Protein AF-A0A6I9PI34-F1 (afdb_monomer_lite)

Foldseek 3Di:
DDPDDDPDDADEAEDQPDDDFAAQVQAQHWYAHPNQRWIWGHNRHDTHTPDGDPPVPPVDDDQDDDDDPADFQEKDWDADPPQGIKIWTQHADQVVGIFIWHDDPRDTDGDDHDRDHGGNYDDDDDDPSD

pLDDT: mean 90.12, std 12.21, range [37.19, 98.56]

Sequence (130 aa):
MIVSCCVSEAEARVTLGTRPLCSEPELGQLWFNAQSRGLFICDGGSWRTLLHHRERLDYVEDHQDLYTSSETFDVEVFSIPSEGLFLAAANRDSRPGSGLYKWSNGSFVLYQNISTQEARAWKHFTIDGK

Organism: NCBI:txid8208

InterPro domains:
  IPR005492 Leucine-rich glioma-inactivated , EPTP repeat [PF03736] (107-130)
  IPR009039 EAR [PS50912] (58-105)
  IPR009039 EAR [PS50912] (107-130)

Secondary structure (DSSP, 8-state):
-----------EEEESSPPPP--GGGTT-EEEETTTTEEEEE-SSSEEEEE----TTTT---------SS-EEEEEEEEETTTEEEEEEEES-SSS-EEEEEEETTEEEEEEEE--SS--------STT-

Structure (mmCIF, N/CA/C/O backbone):
data_AF-A0A6I9PI34-F1
#
_entry.id   AF-A0A6I9PI34-F1
#
loop_
_atom_site.group_PDB
_atom_site.id
_atom_site.type_symbol
_atom_site.label_atom_id
_atom_site.label_alt_id
_atom_site.label_comp_id
_atom_site.label_asym_id
_atom_site.label_entity_id
_atom_site.label_seq_id
_atom_site.pdbx_PDB_ins_code
_atom_site.Cartn_x
_atom_site.Cartn_y
_atom_site.Cartn_z
_atom_site.occupancy
_atom_site.B_iso_or_equiv
_atom_site.auth_seq_id
_atom_site.auth_comp_id
_atom_site.auth_asym_id
_atom_site.auth_atom_id
_atom_site.pdbx_PDB_model_num
ATOM 1 N N . MET A 1 1 ? 52.663 -21.199 -5.413 1.00 37.19 1 MET A N 1
ATOM 2 C CA . MET A 1 1 ? 51.761 -21.288 -6.578 1.00 37.19 1 MET A CA 1
ATOM 3 C C . MET A 1 1 ? 50.586 -20.369 -6.286 1.00 37.19 1 MET A C 1
ATOM 5 O O . MET A 1 1 ? 49.777 -20.703 -5.435 1.00 37.19 1 MET A O 1
ATOM 9 N N . ILE A 1 2 ? 50.581 -19.161 -6.851 1.00 39.94 2 ILE A N 1
ATOM 10 C CA . ILE A 1 2 ? 49.486 -18.197 -6.671 1.00 39.94 2 ILE A CA 1
ATOM 11 C C . ILE A 1 2 ? 48.578 -18.369 -7.885 1.00 39.94 2 ILE A C 1
ATOM 13 O O . ILE A 1 2 ? 49.009 -18.130 -9.010 1.00 39.94 2 ILE A O 1
ATOM 17 N N . VAL A 1 3 ? 47.354 -18.841 -7.662 1.00 52.25 3 VAL A N 1
ATOM 18 C CA . VAL A 1 3 ? 46.311 -18.859 -8.688 1.00 52.25 3 VAL A CA 1
ATOM 19 C C . VAL A 1 3 ? 45.780 -17.433 -8.776 1.00 52.25 3 VAL A C 1
ATOM 21 O O . VAL A 1 3 ? 45.052 -16.980 -7.898 1.00 52.25 3 VAL A O 1
ATOM 24 N N . SER A 1 4 ? 46.208 -16.693 -9.796 1.00 57.03 4 SER A N 1
ATOM 25 C CA . SER A 1 4 ? 45.570 -15.430 -10.152 1.00 57.03 4 SER A CA 1
ATOM 26 C C . SER A 1 4 ? 44.315 -15.783 -10.948 1.00 57.03 4 SER A C 1
ATOM 28 O O . SER A 1 4 ? 44.410 -16.262 -12.076 1.00 57.03 4 SER A O 1
ATOM 30 N N . CYS A 1 5 ? 43.140 -15.642 -10.333 1.00 60.66 5 CYS A N 1
ATOM 31 C CA . CYS A 1 5 ? 41.888 -15.657 -11.082 1.00 60.66 5 CYS A CA 1
ATOM 32 C C . CYS A 1 5 ? 41.884 -14.463 -12.040 1.00 60.66 5 CYS A C 1
ATOM 34 O O . CYS A 1 5 ? 42.174 -13.339 -11.629 1.00 60.66 5 CYS A O 1
ATOM 36 N N . CYS A 1 6 ? 41.533 -14.706 -13.301 1.00 62.72 6 CYS A N 1
ATOM 37 C CA . CYS A 1 6 ? 41.283 -13.644 -14.262 1.00 62.72 6 CYS A CA 1
ATOM 38 C C . CYS A 1 6 ? 40.149 -12.755 -13.738 1.00 62.72 6 CYS A C 1
ATOM 40 O O . CYS A 1 6 ? 39.040 -13.236 -13.507 1.00 62.72 6 CYS A O 1
ATOM 42 N N . VAL A 1 7 ? 40.414 -11.462 -13.563 1.00 55.19 7 VAL A N 1
ATOM 43 C CA . VAL A 1 7 ? 39.345 -10.468 -13.454 1.00 55.19 7 VAL A CA 1
ATOM 44 C C . VAL A 1 7 ? 38.682 -10.416 -14.829 1.00 55.19 7 VAL A C 1
ATOM 46 O O . VAL A 1 7 ? 39.308 -9.995 -15.797 1.00 55.19 7 VAL A O 1
ATOM 49 N N . SER A 1 8 ? 37.457 -10.928 -14.950 1.00 65.31 8 SER A N 1
ATOM 50 C CA . SER A 1 8 ? 36.674 -10.803 -16.178 1.00 65.31 8 SER A CA 1
ATOM 51 C C . SER A 1 8 ? 35.976 -9.445 -16.172 1.00 65.31 8 SER A C 1
ATOM 53 O O . SER A 1 8 ? 34.962 -9.274 -15.495 1.00 65.31 8 SER A O 1
ATOM 55 N N . GLU A 1 9 ? 36.533 -8.481 -16.896 1.00 65.44 9 GLU A N 1
ATOM 56 C CA . GLU A 1 9 ? 35.885 -7.200 -17.171 1.00 65.44 9 GLU A CA 1
ATOM 57 C C . GLU A 1 9 ? 35.206 -7.271 -18.544 1.00 65.44 9 GLU A C 1
ATOM 59 O O . GLU A 1 9 ? 35.764 -7.823 -19.492 1.00 65.44 9 GLU A O 1
ATOM 64 N N . ALA A 1 10 ? 33.977 -6.764 -18.640 1.00 71.19 10 ALA A N 1
ATOM 65 C CA . ALA A 1 10 ? 33.226 -6.714 -19.887 1.00 71.19 10 ALA A CA 1
ATOM 66 C C . ALA A 1 10 ? 32.898 -5.258 -20.220 1.00 71.19 10 ALA A C 1
ATOM 68 O O . ALA A 1 10 ? 32.249 -4.565 -19.437 1.00 71.19 10 ALA A O 1
ATOM 69 N N . GLU A 1 11 ? 33.322 -4.803 -21.395 1.00 79.31 11 GLU A N 1
ATOM 70 C CA . GLU A 1 11 ? 33.044 -3.450 -21.867 1.00 79.31 11 GLU A CA 1
ATOM 71 C C . GLU A 1 11 ? 31.626 -3.352 -22.443 1.00 79.31 11 GLU A C 1
ATOM 73 O O . GLU A 1 11 ? 31.241 -4.089 -23.361 1.00 79.31 11 GLU A O 1
ATOM 78 N N . ALA A 1 12 ? 30.848 -2.400 -21.928 1.00 86.31 12 ALA A N 1
ATOM 79 C CA . ALA A 1 12 ? 29.506 -2.108 -22.411 1.00 86.31 12 ALA A CA 1
ATOM 80 C C . ALA A 1 12 ? 29.474 -0.804 -23.214 1.00 86.31 12 ALA A C 1
ATOM 82 O O . ALA A 1 12 ? 30.014 0.221 -22.797 1.00 86.31 12 ALA A O 1
ATOM 83 N N . ARG A 1 13 ? 28.765 -0.817 -24.347 1.00 89.50 13 ARG A N 1
ATOM 84 C CA . ARG A 1 13 ? 28.438 0.403 -25.099 1.00 89.50 13 ARG A CA 1
ATOM 85 C C . ARG A 1 13 ? 27.212 1.064 -24.480 1.00 89.50 13 ARG A C 1
ATOM 87 O O . ARG A 1 13 ? 26.229 0.381 -24.200 1.00 89.50 13 ARG A O 1
ATOM 94 N N . VAL A 1 14 ? 27.229 2.386 -24.330 1.00 92.38 14 VAL A N 1
ATOM 95 C CA . VAL A 1 14 ? 26.092 3.145 -23.786 1.00 92.38 14 VAL A CA 1
ATOM 96 C C . VAL A 1 14 ? 25.574 4.144 -24.813 1.00 92.38 14 VAL A C 1
ATOM 98 O O . VAL A 1 14 ? 26.345 4.919 -25.374 1.00 92.38 14 VAL A O 1
ATOM 101 N N . THR A 1 15 ? 24.261 4.143 -25.054 1.00 93.44 15 THR A N 1
ATOM 102 C CA . THR A 1 15 ? 23.602 5.084 -25.978 1.00 93.44 15 THR A CA 1
ATOM 103 C C . THR A 1 15 ? 22.298 5.628 -25.396 1.00 93.44 15 THR A C 1
ATOM 105 O O . THR A 1 15 ? 21.610 4.938 -24.642 1.00 93.44 15 THR A O 1
ATOM 108 N N . LEU A 1 16 ? 21.880 6.814 -25.842 1.00 89.44 16 LEU A N 1
ATOM 109 C CA . LEU A 1 16 ? 20.553 7.385 -25.578 1.00 89.44 16 LEU A CA 1
ATOM 110 C C . LEU A 1 16 ? 19.567 6.982 -26.691 1.00 89.44 16 LEU A C 1
ATOM 112 O O . LEU A 1 16 ? 19.240 7.790 -27.552 1.00 89.44 16 LEU A O 1
ATOM 116 N N . GLY A 1 17 ? 19.142 5.717 -26.728 1.00 83.19 17 GLY A N 1
ATOM 117 C CA . GLY A 1 17 ? 18.118 5.249 -27.676 1.00 83.19 17 GLY A CA 1
ATOM 118 C C . GLY A 1 17 ? 18.623 4.690 -29.012 1.00 83.19 17 GLY A C 1
ATOM 119 O O . GLY A 1 17 ? 17.997 3.781 -29.556 1.00 83.19 17 GLY A O 1
ATOM 120 N N . THR A 1 18 ? 19.759 5.164 -29.533 1.00 91.75 18 THR A N 1
ATOM 121 C CA . THR A 1 18 ? 20.302 4.687 -30.819 1.00 91.75 18 THR A CA 1
ATOM 122 C C . THR A 1 18 ? 20.783 3.242 -30.726 1.00 91.75 18 THR A C 1
ATOM 124 O O . THR A 1 18 ? 21.746 2.953 -30.022 1.00 91.75 18 THR A O 1
ATOM 127 N N . ARG A 1 19 ? 20.152 2.330 -31.473 1.00 91.50 19 ARG A N 1
ATOM 128 C CA . ARG A 1 19 ? 20.558 0.919 -31.518 1.00 91.50 19 ARG A CA 1
ATOM 129 C C . ARG A 1 19 ? 21.842 0.748 -32.347 1.00 91.50 19 ARG A C 1
ATOM 131 O O . ARG A 1 19 ? 21.797 1.012 -33.548 1.00 91.50 19 ARG A O 1
ATOM 138 N N . PRO A 1 20 ? 22.965 0.297 -31.757 1.00 93.25 20 PRO A N 1
ATOM 139 C CA . PRO A 1 20 ? 24.185 0.017 -32.504 1.00 93.25 20 PRO A CA 1
ATOM 140 C C . PRO A 1 20 ? 24.022 -1.226 -33.386 1.00 93.25 20 PRO A C 1
ATOM 142 O O . PRO A 1 20 ? 23.163 -2.077 -33.138 1.00 93.25 20 PRO A O 1
ATOM 145 N N . LEU A 1 21 ? 24.875 -1.352 -34.402 1.00 94.06 21 LEU A N 1
ATOM 146 C CA . LEU A 1 21 ? 24.967 -2.578 -35.194 1.00 94.06 21 LEU A CA 1
ATOM 147 C C . LEU A 1 21 ? 25.443 -3.738 -34.306 1.00 94.06 21 LEU A C 1
ATOM 149 O O . LEU A 1 21 ? 26.273 -3.546 -33.419 1.00 94.06 21 LEU A O 1
ATOM 153 N N . CYS A 1 22 ? 24.869 -4.918 -34.530 1.00 94.44 22 CYS A N 1
ATOM 154 C CA . CYS A 1 22 ? 25.338 -6.179 -33.967 1.00 94.44 22 CYS A CA 1
ATOM 155 C C . CYS A 1 22 ? 25.638 -7.107 -35.136 1.00 94.44 22 CYS A C 1
ATOM 157 O O . CYS A 1 22 ? 24.750 -7.402 -35.940 1.00 94.44 22 CYS A O 1
ATOM 159 N N . SER A 1 23 ? 26.894 -7.515 -35.223 1.00 95.12 23 SER A N 1
ATOM 160 C CA . SER A 1 23 ? 27.394 -8.498 -36.170 1.00 95.12 23 SER A CA 1
ATOM 161 C C . SER A 1 23 ? 28.403 -9.412 -35.473 1.00 95.12 23 SER A C 1
ATOM 163 O O . SER A 1 23 ? 28.673 -9.244 -34.284 1.00 95.12 23 SER A O 1
ATOM 165 N N . GLU A 1 24 ? 28.961 -10.384 -36.194 1.00 93.12 24 GLU A N 1
ATOM 166 C CA . GLU A 1 24 ? 29.976 -11.311 -35.673 1.00 93.12 24 GLU A CA 1
ATOM 167 C C . GLU A 1 24 ? 31.118 -10.625 -34.885 1.00 93.12 24 GLU A C 1
ATOM 169 O O . GLU A 1 24 ? 31.462 -11.124 -33.813 1.00 93.12 24 GLU A O 1
ATOM 174 N N . PRO A 1 25 ? 31.671 -9.462 -35.303 1.00 93.06 25 PRO A N 1
ATOM 175 C CA . PRO A 1 25 ? 32.690 -8.750 -34.522 1.00 93.06 25 PRO A CA 1
ATOM 176 C C . PRO A 1 25 ? 32.217 -8.246 -33.151 1.00 93.06 25 PRO A C 1
ATOM 178 O O . PRO A 1 25 ? 33.041 -8.034 -32.266 1.00 93.06 25 PRO A O 1
ATOM 181 N N . GLU A 1 26 ? 30.914 -8.028 -32.967 1.00 92.50 26 GLU A N 1
ATOM 182 C CA . GLU A 1 26 ? 30.314 -7.586 -31.705 1.00 92.50 26 GLU A CA 1
ATOM 183 C C . GLU A 1 26 ? 29.757 -8.739 -30.860 1.00 92.50 26 GLU A C 1
ATOM 185 O O . GLU A 1 26 ? 29.149 -8.474 -29.821 1.00 92.50 26 GLU A O 1
ATOM 190 N N . LEU A 1 27 ? 29.933 -10.002 -31.267 1.00 93.12 27 LEU A N 1
ATOM 191 C CA . LEU A 1 27 ? 29.439 -11.162 -30.522 1.00 93.12 27 LEU A CA 1
ATOM 192 C C . LEU A 1 27 ? 29.856 -11.091 -29.041 1.00 93.12 27 LEU A C 1
ATOM 194 O O . LEU A 1 27 ? 31.032 -10.967 -28.706 1.00 93.12 27 LEU A O 1
ATOM 198 N N . GLY A 1 28 ? 28.875 -11.173 -28.141 1.00 89.44 28 GLY A N 1
ATOM 199 C CA . GLY A 1 28 ? 29.085 -11.109 -26.693 1.00 89.44 28 GLY A CA 1
ATOM 200 C C . GLY A 1 28 ? 29.248 -9.699 -26.113 1.00 89.44 28 GLY A C 1
ATOM 201 O O . GLY A 1 28 ? 29.244 -9.557 -24.890 1.00 89.44 28 GLY A O 1
ATOM 202 N N . GLN A 1 29 ? 29.328 -8.648 -26.938 1.00 93.50 29 GLN A N 1
ATOM 203 C CA . GLN A 1 29 ? 29.358 -7.271 -26.445 1.00 93.50 29 GLN A CA 1
ATOM 204 C C . GLN A 1 29 ? 28.031 -6.926 -25.758 1.00 93.50 29 GLN A C 1
ATOM 206 O O . GLN A 1 29 ? 26.951 -7.315 -26.212 1.00 93.50 29 GLN A O 1
ATOM 211 N N . LEU A 1 30 ? 28.122 -6.155 -24.674 1.00 94.38 30 LEU A N 1
ATOM 212 C CA . LEU A 1 30 ? 26.983 -5.574 -23.979 1.00 94.38 30 LEU A CA 1
ATOM 213 C C . LEU A 1 30 ? 26.630 -4.195 -24.545 1.00 94.38 30 LEU A C 1
ATOM 215 O O . LEU A 1 30 ? 27.500 -3.379 -24.864 1.00 94.38 30 LEU A O 1
ATOM 219 N N . TRP A 1 31 ? 25.334 -3.911 -24.610 1.00 94.69 31 TRP A N 1
ATOM 220 C CA . TRP A 1 31 ? 24.800 -2.595 -24.942 1.00 94.69 31 TRP A CA 1
ATOM 221 C C . TRP A 1 31 ? 23.751 -2.179 -23.918 1.00 94.69 31 TRP A C 1
ATOM 223 O O . TRP A 1 31 ? 22.770 -2.889 -23.696 1.00 94.69 31 TRP A O 1
ATOM 233 N N . PHE A 1 32 ? 23.945 -1.012 -23.312 1.00 93.25 32 PHE A N 1
ATOM 234 C 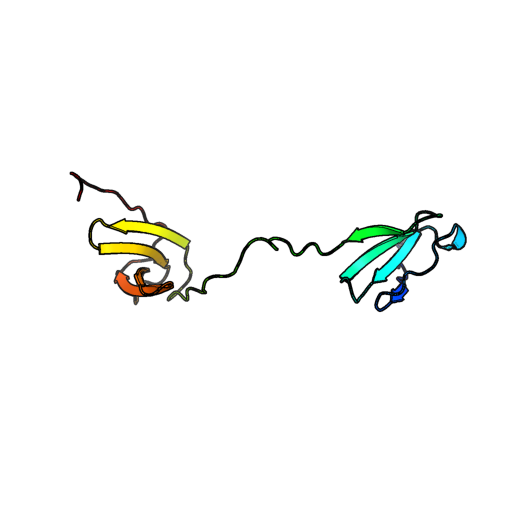CA . PHE A 1 32 ? 22.977 -0.378 -22.431 1.00 93.25 32 PHE A CA 1
ATOM 235 C C . PHE A 1 32 ? 22.317 0.816 -23.128 1.00 93.25 32 PHE A C 1
ATOM 237 O O . PHE A 1 32 ? 22.965 1.804 -23.487 1.00 93.25 32 PHE A O 1
ATOM 244 N N . ASN A 1 33 ? 21.000 0.738 -23.292 1.00 92.62 33 ASN A N 1
ATOM 245 C CA . ASN A 1 33 ? 20.178 1.852 -23.735 1.00 92.62 33 ASN A CA 1
ATOM 246 C C . ASN A 1 33 ? 19.696 2.638 -22.511 1.00 92.62 33 ASN A C 1
ATOM 248 O O . ASN A 1 33 ? 18.782 2.201 -21.810 1.00 92.62 33 ASN A O 1
ATOM 252 N N . ALA A 1 34 ? 20.276 3.815 -22.281 1.00 89.38 34 ALA A N 1
ATOM 253 C CA . ALA A 1 34 ? 19.943 4.656 -21.133 1.00 89.38 34 ALA A CA 1
ATOM 254 C C . ALA A 1 34 ? 18.529 5.261 -21.212 1.00 89.38 34 ALA A C 1
ATOM 256 O O . ALA A 1 34 ? 17.931 5.536 -20.174 1.00 89.38 34 ALA A O 1
ATOM 257 N N . GLN A 1 35 ? 17.965 5.416 -22.417 1.00 89.56 35 GLN A N 1
ATOM 258 C CA . GLN A 1 35 ? 16.608 5.941 -22.599 1.00 89.56 35 GLN A CA 1
ATOM 259 C C . GLN A 1 35 ? 15.552 4.922 -22.161 1.00 89.56 35 GLN A C 1
ATOM 261 O O . GLN A 1 35 ? 14.639 5.261 -21.417 1.00 89.56 35 GLN A O 1
ATOM 266 N N . SER A 1 36 ? 15.692 3.664 -22.587 1.00 86.81 36 SER A N 1
ATOM 267 C CA . SER A 1 36 ? 14.766 2.586 -22.210 1.00 86.81 36 SER A CA 1
ATOM 268 C C . SER A 1 36 ? 15.195 1.829 -20.949 1.00 86.81 36 SER A C 1
ATOM 270 O O . SER A 1 36 ? 14.574 0.825 -20.609 1.00 86.81 36 SER A O 1
ATOM 272 N N . ARG A 1 37 ? 16.315 2.225 -20.326 1.00 88.94 37 ARG A N 1
ATOM 273 C CA . ARG A 1 37 ? 16.981 1.517 -19.215 1.00 88.94 37 ARG A CA 1
ATOM 274 C C . ARG A 1 37 ? 17.121 0.009 -19.477 1.00 88.94 37 ARG A C 1
ATOM 276 O O . ARG A 1 37 ? 16.886 -0.818 -18.598 1.00 88.94 37 ARG A O 1
ATOM 283 N N . GLY A 1 38 ? 17.443 -0.345 -20.722 1.00 90.62 38 GLY A N 1
ATOM 284 C CA . GLY A 1 38 ? 17.542 -1.732 -21.179 1.00 90.62 38 GLY A CA 1
ATOM 285 C C . GLY A 1 38 ? 18.992 -2.166 -21.363 1.00 90.62 38 GLY A C 1
ATOM 286 O O . GLY A 1 38 ? 19.780 -1.413 -21.927 1.00 90.62 38 GLY A O 1
ATOM 287 N N . LEU A 1 39 ? 19.328 -3.379 -20.929 1.00 92.50 39 LEU A N 1
ATOM 288 C CA . LEU A 1 39 ? 20.604 -4.048 -21.168 1.00 92.50 39 LEU A CA 1
ATOM 289 C C . LEU A 1 39 ? 20.414 -5.188 -22.171 1.00 92.50 39 LEU A C 1
ATOM 291 O O . LEU A 1 39 ? 19.522 -6.027 -22.019 1.00 92.50 39 LEU A O 1
ATOM 295 N N . PHE A 1 40 ? 21.2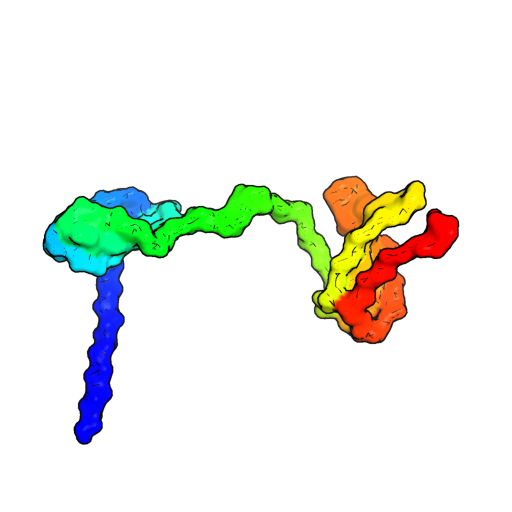90 -5.238 -23.165 1.00 94.75 40 PHE A N 1
ATOM 296 C CA . PHE A 1 40 ? 21.249 -6.187 -24.268 1.00 94.75 40 PHE A CA 1
ATOM 297 C C . PHE A 1 40 ? 22.624 -6.834 -24.491 1.00 94.75 40 PHE A C 1
ATOM 299 O O . PHE A 1 40 ? 23.646 -6.240 -24.148 1.00 94.75 40 PHE A O 1
ATOM 306 N N . ILE A 1 41 ? 22.648 -8.019 -25.107 1.00 95.25 41 ILE A N 1
ATOM 307 C CA . ILE A 1 41 ? 23.860 -8.730 -25.548 1.00 95.25 41 ILE A CA 1
ATOM 308 C C . ILE A 1 41 ? 23.761 -9.085 -27.033 1.00 95.25 41 ILE A C 1
ATOM 310 O O . ILE A 1 41 ? 22.687 -9.468 -27.502 1.00 95.25 41 ILE A O 1
ATOM 314 N N . CYS A 1 42 ? 24.846 -8.929 -27.786 1.00 95.44 42 CYS A N 1
ATOM 315 C CA . CYS A 1 42 ? 24.885 -9.286 -29.205 1.00 95.44 42 CYS A CA 1
ATOM 316 C C . CYS A 1 42 ? 25.151 -10.789 -29.382 1.00 95.44 42 CYS A C 1
ATOM 318 O O . CYS A 1 42 ? 26.088 -11.325 -28.793 1.00 95.44 42 CYS A O 1
ATOM 320 N N . ASP A 1 43 ? 24.338 -11.469 -30.196 1.00 95.06 43 ASP A N 1
ATOM 321 C CA . ASP A 1 43 ? 24.473 -12.905 -30.499 1.00 95.06 43 ASP A CA 1
ATOM 322 C C . ASP A 1 43 ? 25.154 -13.204 -31.847 1.00 95.06 43 ASP A C 1
ATOM 324 O O . ASP A 1 43 ? 25.071 -14.327 -32.333 1.00 95.06 43 ASP A O 1
ATOM 328 N N . GLY A 1 44 ? 25.814 -12.209 -32.450 1.00 93.00 44 GLY A N 1
ATOM 329 C CA . GLY A 1 44 ? 26.482 -12.314 -33.757 1.00 93.00 44 GLY A CA 1
ATOM 330 C C . GLY A 1 44 ? 25.621 -11.840 -34.934 1.00 93.00 44 GLY A C 1
ATOM 331 O O . GLY A 1 44 ? 26.147 -11.515 -35.996 1.00 93.00 44 GLY A O 1
ATOM 332 N N . GLY A 1 45 ? 24.307 -11.685 -34.739 1.00 93.50 45 GLY A N 1
ATOM 333 C CA . GLY A 1 45 ? 23.418 -11.086 -35.747 1.00 93.50 45 GLY A CA 1
ATOM 334 C C . GLY A 1 45 ? 22.319 -10.186 -35.184 1.00 93.50 45 GLY A C 1
ATOM 335 O O . GLY A 1 45 ? 21.700 -9.416 -35.920 1.00 93.50 45 GLY A O 1
ATOM 336 N N . SER A 1 46 ? 22.043 -10.262 -33.883 1.00 95.06 46 SER A N 1
ATOM 337 C CA . SER A 1 46 ? 20.984 -9.500 -33.235 1.00 95.06 46 SER A CA 1
ATOM 338 C C . SER A 1 46 ? 21.276 -9.180 -31.767 1.00 95.06 46 SER A C 1
ATOM 340 O O . SER A 1 46 ? 21.918 -9.929 -31.035 1.00 95.06 46 SER A O 1
ATOM 342 N N . TRP A 1 47 ? 20.749 -8.046 -31.299 1.00 95.06 47 TRP A N 1
ATOM 343 C CA . TRP A 1 47 ? 20.743 -7.726 -29.870 1.00 95.06 47 TRP A CA 1
ATOM 344 C C . TRP A 1 47 ? 19.630 -8.494 -29.148 1.00 95.06 47 TRP A C 1
ATOM 346 O O . TRP A 1 47 ? 18.448 -8.258 -29.421 1.00 95.06 47 TRP A O 1
ATOM 356 N N . ARG A 1 48 ? 20.004 -9.362 -28.203 1.00 94.88 48 ARG A N 1
ATOM 357 C CA . ARG A 1 48 ? 19.118 -10.073 -27.270 1.00 94.88 48 ARG A CA 1
ATOM 358 C C . ARG A 1 48 ? 18.936 -9.266 -25.993 1.00 94.88 48 ARG A C 1
ATOM 360 O O . ARG A 1 48 ? 19.877 -8.657 -25.501 1.00 94.88 48 ARG A O 1
ATOM 367 N N . THR A 1 49 ? 17.729 -9.267 -25.441 1.00 92.94 49 THR A N 1
ATOM 368 C CA . THR A 1 49 ? 17.423 -8.552 -24.193 1.00 92.94 49 THR A CA 1
ATOM 369 C C . THR A 1 49 ? 17.909 -9.356 -22.991 1.00 92.94 49 THR A C 1
ATOM 371 O O . THR A 1 49 ? 17.506 -10.506 -22.839 1.00 92.94 49 THR A O 1
ATOM 374 N N . LEU A 1 50 ? 18.730 -8.747 -22.134 1.00 90.12 50 LEU A N 1
ATOM 375 C CA . LEU A 1 50 ? 19.129 -9.305 -20.836 1.00 90.12 50 LEU A CA 1
ATOM 376 C C . LEU A 1 50 ? 18.323 -8.691 -19.692 1.00 90.12 50 LEU A C 1
ATOM 378 O O . LEU A 1 50 ? 17.830 -9.399 -18.820 1.00 90.12 50 LEU A O 1
ATOM 382 N N . LEU A 1 51 ? 18.164 -7.370 -19.721 1.00 83.62 51 LEU A N 1
ATOM 383 C CA . LEU A 1 51 ? 17.340 -6.624 -18.785 1.00 83.62 51 LEU A CA 1
ATOM 384 C C . LEU A 1 51 ? 16.520 -5.628 -19.591 1.00 83.62 51 LEU A C 1
ATOM 386 O O . LEU A 1 51 ? 17.063 -4.831 -20.347 1.00 83.62 51 LEU A O 1
ATOM 390 N N . HIS A 1 52 ? 15.211 -5.642 -19.428 1.00 77.62 52 HIS A N 1
ATOM 391 C CA . HIS A 1 52 ? 14.368 -4.565 -19.914 1.00 77.62 52 HIS A CA 1
ATOM 392 C C . HIS A 1 52 ? 13.410 -4.237 -18.794 1.00 77.62 52 HIS A C 1
ATOM 394 O O . HIS A 1 52 ? 12.721 -5.128 -18.295 1.00 77.62 52 HIS A O 1
ATOM 400 N N . HIS A 1 53 ? 13.432 -2.981 -18.359 1.00 67.62 53 HIS A N 1
ATOM 401 C CA . HIS A 1 53 ? 12.570 -2.510 -17.295 1.00 67.62 53 HIS A CA 1
ATOM 402 C C . HIS A 1 53 ? 11.129 -2.495 -17.814 1.00 67.62 53 HIS A C 1
ATOM 404 O O . HIS A 1 53 ? 10.639 -1.484 -18.302 1.00 67.62 53 HIS A O 1
ATOM 410 N N . ARG A 1 54 ? 10.440 -3.635 -17.728 1.00 65.69 54 ARG A N 1
ATOM 411 C CA . ARG A 1 54 ? 9.016 -3.574 -17.424 1.00 65.69 54 ARG A CA 1
ATOM 412 C C . ARG A 1 54 ? 8.976 -3.099 -15.987 1.00 65.69 54 ARG A C 1
ATOM 414 O O . ARG A 1 54 ? 9.537 -3.780 -15.128 1.00 65.69 54 ARG A O 1
ATOM 421 N N . GLU A 1 55 ? 8.447 -1.903 -15.757 1.00 67.06 55 GLU A N 1
ATOM 422 C CA . GLU A 1 55 ? 8.167 -1.439 -14.404 1.00 67.06 55 GLU A CA 1
ATOM 423 C C . GLU A 1 55 ? 7.420 -2.568 -13.693 1.00 67.06 55 GLU A C 1
ATOM 425 O O . GLU A 1 55 ? 6.335 -2.984 -14.092 1.00 67.06 55 GLU A O 1
ATOM 430 N N . ARG A 1 56 ? 8.090 -3.206 -12.731 1.00 69.12 56 ARG A N 1
ATOM 431 C CA . ARG A 1 56 ? 7.483 -4.297 -11.983 1.00 69.12 56 ARG A CA 1
ATOM 432 C C . ARG A 1 56 ? 6.328 -3.660 -11.221 1.00 69.12 56 ARG A C 1
ATOM 434 O O . ARG A 1 56 ? 6.591 -2.801 -10.391 1.00 69.12 56 ARG A O 1
ATOM 441 N N . LEU A 1 57 ? 5.105 -4.127 -11.480 1.00 74.19 57 LEU A N 1
ATOM 442 C CA . LEU A 1 57 ? 3.858 -3.554 -10.956 1.00 74.19 57 LEU A CA 1
ATOM 443 C C . LEU A 1 57 ? 3.406 -2.254 -11.652 1.00 74.19 57 LEU A C 1
ATOM 445 O O . LEU A 1 57 ? 2.742 -1.442 -11.027 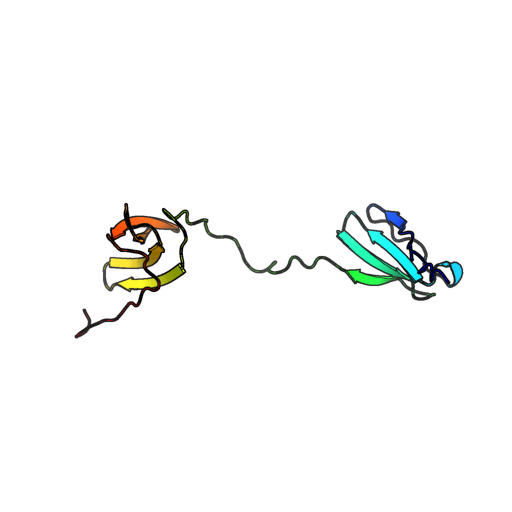1.00 74.19 57 LEU A O 1
ATOM 449 N N . ASP A 1 58 ? 3.666 -2.089 -12.951 1.00 75.06 58 ASP A N 1
ATOM 450 C CA . ASP A 1 58 ? 3.094 -1.021 -13.802 1.00 75.06 58 ASP A CA 1
ATOM 451 C C . ASP A 1 58 ? 1.550 -1.000 -13.886 1.00 75.06 58 ASP A C 1
ATOM 453 O O . ASP A 1 58 ? 0.959 -0.108 -14.489 1.00 75.06 58 ASP A O 1
ATOM 457 N N . TYR A 1 59 ? 0.891 -1.979 -13.268 1.00 83.94 59 TYR A N 1
ATOM 458 C CA . TYR A 1 59 ? -0.558 -2.086 -13.096 1.00 83.94 59 TYR A CA 1
ATOM 459 C C . TYR A 1 59 ? -1.034 -1.795 -11.663 1.00 83.94 59 TYR A C 1
ATOM 461 O O . TYR A 1 59 ? -2.226 -1.932 -11.383 1.00 83.94 59 TYR A O 1
ATOM 469 N N . VAL A 1 60 ? -0.127 -1.463 -10.740 1.00 88.69 60 VAL A N 1
ATOM 470 C CA . VAL A 1 60 ? -0.452 -1.117 -9.351 1.00 88.69 60 VAL A CA 1
ATOM 471 C C . VAL A 1 60 ? -0.222 0.374 -9.161 1.00 88.69 60 VAL A C 1
ATOM 473 O O . VAL A 1 60 ? 0.879 0.872 -9.375 1.00 88.69 60 VAL A O 1
ATOM 476 N N . GLU A 1 61 ? -1.269 1.074 -8.742 1.00 88.62 61 GLU A N 1
ATOM 477 C CA . GLU A 1 61 ? -1.197 2.481 -8.366 1.00 88.62 61 GLU A CA 1
ATOM 478 C C . GLU A 1 61 ? -0.980 2.600 -6.853 1.00 88.62 61 GLU A C 1
ATOM 480 O O . GLU A 1 61 ? -1.620 1.896 -6.066 1.00 88.62 61 GLU A O 1
ATOM 485 N N . ASP A 1 62 ? -0.061 3.477 -6.451 1.00 91.12 62 ASP A N 1
ATOM 486 C CA . ASP A 1 62 ? 0.121 3.840 -5.048 1.00 91.12 62 ASP A CA 1
ATOM 487 C C . ASP A 1 62 ? -1.044 4.735 -4.605 1.00 91.12 62 ASP A C 1
ATOM 489 O O . ASP A 1 62 ? -1.235 5.828 -5.139 1.00 91.12 62 ASP A O 1
ATOM 493 N N . HIS A 1 63 ? -1.851 4.246 -3.661 1.00 94.12 63 HIS 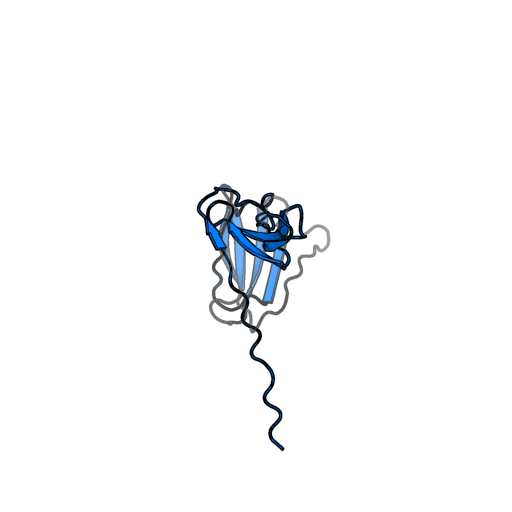A N 1
ATOM 494 C CA . HIS A 1 63 ? -3.032 4.970 -3.184 1.00 94.12 63 HIS A CA 1
ATOM 495 C C . HIS A 1 63 ? -2.709 5.922 -2.031 1.00 94.12 63 HIS A C 1
ATOM 497 O O . HIS A 1 63 ? -3.245 7.028 -1.971 1.00 94.12 63 HIS A O 1
ATOM 503 N N . GLN A 1 64 ? -1.901 5.468 -1.069 1.00 96.38 64 GLN A N 1
ATOM 504 C CA . GLN A 1 64 ? -1.543 6.237 0.119 1.00 96.38 64 GLN A CA 1
ATOM 505 C C . GLN A 1 64 ? -0.407 5.580 0.911 1.00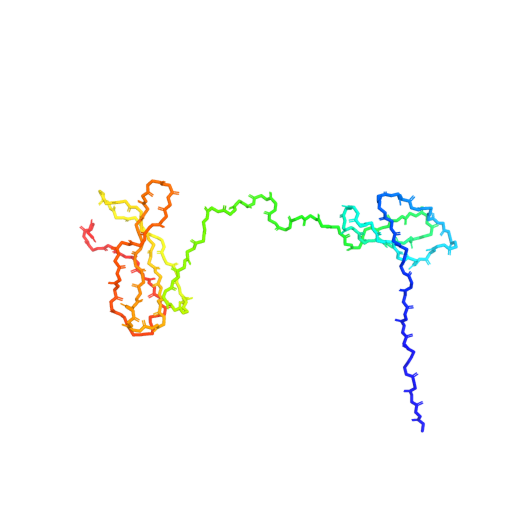 96.38 64 GLN A C 1
ATOM 507 O O . GLN A 1 64 ? -0.347 4.357 1.046 1.00 96.38 64 GLN A O 1
ATOM 512 N N . ASP A 1 65 ? 0.353 6.422 1.606 1.00 95.50 65 ASP A N 1
ATOM 513 C CA . ASP A 1 65 ? 1.246 6.010 2.682 1.00 95.50 65 ASP A CA 1
ATOM 514 C C . ASP A 1 65 ? 0.542 6.076 4.045 1.00 95.50 65 ASP A C 1
ATOM 516 O O . ASP A 1 65 ? -0.132 7.055 4.381 1.00 95.50 65 ASP A O 1
ATOM 520 N N . LEU A 1 66 ? 0.743 5.048 4.872 1.00 95.44 66 LEU A N 1
ATOM 521 C CA . LEU A 1 66 ? 0.315 5.037 6.271 1.00 95.44 66 LEU A CA 1
ATOM 522 C C . LEU A 1 66 ? 1.521 5.049 7.199 1.00 95.44 66 LEU A C 1
ATOM 524 O O . LEU A 1 66 ? 2.218 4.049 7.355 1.00 95.44 66 LEU A O 1
ATOM 528 N N . TYR A 1 67 ? 1.719 6.177 7.875 1.00 94.12 67 TYR A N 1
ATOM 529 C CA . TYR A 1 67 ? 2.732 6.294 8.916 1.00 94.12 67 TYR A CA 1
ATOM 530 C C . TYR A 1 67 ? 2.175 5.805 10.254 1.00 94.12 67 TYR A C 1
ATOM 532 O O . TYR A 1 67 ? 1.154 6.297 10.750 1.00 94.12 67 TYR A O 1
ATOM 540 N N . THR A 1 68 ? 2.858 4.826 10.838 1.00 95.56 68 THR A N 1
ATOM 541 C CA . THR A 1 68 ? 2.537 4.244 12.142 1.00 95.56 68 THR A CA 1
ATOM 542 C C . THR A 1 68 ? 3.495 4.742 13.218 1.00 95.56 68 THR A C 1
ATOM 544 O O . THR A 1 68 ? 4.549 5.306 12.932 1.00 95.56 68 THR A O 1
ATOM 547 N N . SER A 1 69 ? 3.120 4.552 14.482 1.00 92.25 69 SER A N 1
ATOM 548 C CA . SER A 1 69 ? 3.872 5.055 15.640 1.00 92.25 69 SER A CA 1
ATOM 549 C C . SER A 1 69 ? 5.197 4.326 15.899 1.00 92.25 69 SER A C 1
ATOM 551 O O . SER A 1 69 ? 6.078 4.888 16.540 1.00 92.25 69 SER A O 1
ATOM 553 N N . SER A 1 70 ? 5.325 3.082 15.432 1.00 96.88 70 SER A N 1
ATOM 554 C CA . SER A 1 70 ? 6.504 2.212 15.562 1.00 96.88 70 SER A CA 1
ATOM 555 C C . SER A 1 70 ? 6.446 1.101 14.506 1.00 96.88 70 SER A C 1
ATOM 557 O O . SER A 1 70 ? 5.584 1.144 13.615 1.00 96.88 70 SER A O 1
ATOM 559 N N . GLU A 1 71 ? 7.335 0.105 14.594 1.00 97.75 71 GLU A N 1
ATOM 560 C CA . GLU A 1 71 ? 7.307 -1.071 13.726 1.00 97.75 71 GLU A CA 1
ATOM 561 C C . GLU A 1 71 ? 5.919 -1.721 13.727 1.00 97.75 71 GLU A C 1
ATOM 563 O O . GLU A 1 71 ? 5.302 -1.926 14.777 1.00 97.75 71 GLU A O 1
ATOM 568 N N . THR A 1 72 ? 5.431 -2.040 12.530 1.00 97.75 72 THR A N 1
ATOM 569 C CA . THR A 1 72 ? 4.122 -2.658 12.322 1.00 97.75 72 THR A CA 1
ATOM 570 C C . THR A 1 72 ? 4.323 -4.109 11.937 1.00 97.75 72 THR A C 1
ATOM 572 O O . THR A 1 72 ? 4.852 -4.398 10.865 1.00 97.75 72 THR A O 1
ATOM 575 N N . PHE A 1 73 ? 3.930 -5.021 12.822 1.00 98.06 73 PHE A N 1
ATOM 576 C CA . PHE A 1 73 ? 4.094 -6.457 12.595 1.00 98.06 73 PHE A CA 1
ATOM 577 C C . PHE A 1 73 ? 2.968 -7.062 11.759 1.00 98.06 73 PHE A C 1
ATOM 579 O O . PHE A 1 73 ? 3.183 -8.072 11.095 1.00 98.06 73 PHE A O 1
ATOM 586 N N . ASP A 1 74 ? 1.790 -6.444 11.789 1.00 98.38 74 ASP A N 1
ATOM 587 C CA . ASP A 1 74 ? 0.606 -6.896 11.070 1.00 98.38 74 ASP A CA 1
ATOM 588 C C . ASP A 1 74 ? -0.330 -5.721 10.782 1.00 98.38 74 ASP A C 1
ATOM 590 O O . ASP A 1 74 ? -0.337 -4.720 11.509 1.00 98.38 74 ASP A O 1
ATOM 594 N N . VAL A 1 75 ? -1.128 -5.861 9.729 1.00 98.00 75 VAL A N 1
ATOM 595 C CA . VAL A 1 75 ? -2.179 -4.919 9.357 1.00 98.00 75 VAL A CA 1
ATOM 596 C C . VAL A 1 75 ? -3.419 -5.710 8.976 1.00 98.00 75 VAL A C 1
ATOM 598 O O . VAL A 1 75 ? -3.391 -6.496 8.031 1.00 98.00 75 VAL A O 1
ATOM 601 N N . GLU A 1 76 ? -4.533 -5.446 9.652 1.00 98.38 76 GLU A N 1
ATOM 602 C CA . GLU A 1 76 ? -5.818 -6.042 9.301 1.00 98.38 76 GLU A CA 1
ATOM 603 C C . GLU A 1 76 ? -6.816 -4.977 8.859 1.00 98.38 76 GLU A C 1
ATOM 605 O O . GLU A 1 76 ? -7.067 -4.004 9.569 1.00 98.38 76 GLU A O 1
ATOM 610 N N . VAL A 1 77 ? -7.422 -5.196 7.693 1.00 98.25 77 VAL A N 1
ATOM 611 C CA . VAL A 1 77 ? -8.517 -4.380 7.166 1.00 98.25 77 VAL A CA 1
ATOM 612 C C . VAL A 1 77 ? -9.835 -5.111 7.397 1.00 98.25 77 VAL A C 1
ATOM 614 O O . VAL A 1 77 ? -9.980 -6.274 7.021 1.00 98.25 77 VAL A O 1
ATOM 617 N N . PHE A 1 78 ? -10.813 -4.434 7.993 1.00 98.12 78 PHE A N 1
ATOM 618 C CA . PHE A 1 78 ? -12.120 -5.010 8.308 1.00 98.12 78 PHE A CA 1
ATOM 619 C C . PHE A 1 78 ? -13.233 -3.965 8.229 1.00 98.12 78 PHE A C 1
ATOM 621 O O . PHE A 1 78 ? -12.993 -2.766 8.315 1.00 98.12 78 PHE A O 1
ATOM 628 N N . SER A 1 79 ? -14.471 -4.416 8.032 1.00 97.00 79 SER A N 1
ATOM 629 C CA . SER A 1 79 ? -15.647 -3.540 7.981 1.00 97.00 79 SER A CA 1
ATOM 630 C C . SER A 1 79 ? -16.529 -3.760 9.199 1.00 97.00 79 SER A C 1
ATOM 632 O O . SER A 1 79 ? -16.834 -4.902 9.535 1.00 97.00 79 SER A O 1
ATOM 634 N N . ILE A 1 80 ? -16.987 -2.667 9.804 1.00 95.88 80 ILE A N 1
ATOM 635 C CA . ILE A 1 80 ? -18.000 -2.683 10.857 1.00 95.88 80 ILE A CA 1
ATOM 636 C C . ILE A 1 80 ? -19.326 -2.216 10.233 1.00 95.88 80 ILE A C 1
ATOM 638 O O . ILE A 1 80 ? -19.365 -1.124 9.647 1.00 95.88 80 ILE A O 1
ATOM 642 N N . PRO A 1 81 ? -20.421 -2.998 10.334 1.00 93.62 81 PRO A N 1
ATOM 643 C CA . PRO A 1 81 ? -21.734 -2.578 9.849 1.00 93.62 81 PRO A CA 1
ATOM 644 C C . PRO A 1 81 ? -22.116 -1.202 10.401 1.00 93.62 81 PRO A C 1
ATOM 646 O O . PRO A 1 81 ? -21.879 -0.917 11.569 1.00 93.62 81 PRO A O 1
ATOM 649 N N . SER A 1 82 ? -22.707 -0.344 9.567 1.00 93.50 82 SER A N 1
ATOM 650 C CA . SER A 1 82 ? -23.068 1.061 9.858 1.00 93.50 82 SER A CA 1
ATOM 651 C C . SER A 1 82 ? -21.921 2.044 10.142 1.00 93.50 82 SER A C 1
ATOM 653 O O . SER A 1 82 ? -22.122 3.244 9.985 1.00 93.50 82 SER A O 1
ATOM 655 N N . GLU A 1 83 ? -20.718 1.568 10.461 1.00 95.38 83 GLU A N 1
ATOM 656 C CA . GLU A 1 83 ? -19.576 2.426 10.795 1.00 95.38 83 GLU A CA 1
ATOM 657 C C . GLU A 1 83 ? -18.591 2.611 9.637 1.00 95.38 83 GLU A C 1
ATOM 659 O O . GLU A 1 83 ? -18.024 3.696 9.488 1.00 95.38 83 GLU A O 1
ATOM 664 N N . GLY A 1 84 ? -18.398 1.581 8.808 1.00 96.62 84 GLY A N 1
ATOM 665 C CA . GLY A 1 84 ? -17.553 1.634 7.613 1.00 96.62 84 GLY A CA 1
ATOM 666 C C . GLY A 1 84 ? -16.306 0.751 7.685 1.00 96.62 84 GLY A C 1
ATOM 667 O O . GLY A 1 84 ? -16.262 -0.233 8.423 1.00 96.62 84 GLY A O 1
ATOM 668 N N . LEU A 1 85 ? -15.309 1.090 6.864 1.00 98.25 85 LEU A N 1
ATOM 669 C CA . LEU A 1 85 ? -14.062 0.341 6.708 1.00 98.25 85 LEU A CA 1
ATOM 670 C C . LEU A 1 85 ? -12.997 0.856 7.682 1.00 98.25 85 LEU A C 1
ATOM 672 O O . LEU A 1 85 ? -12.795 2.063 7.816 1.00 98.25 85 LEU A O 1
ATOM 676 N N . PHE A 1 86 ? -12.301 -0.068 8.328 1.00 98.50 86 PHE A N 1
ATOM 677 C CA . PHE A 1 86 ? -11.236 0.196 9.282 1.00 98.50 86 PHE A CA 1
ATOM 678 C C . PHE A 1 86 ? -9.986 -0.604 8.935 1.00 98.50 86 PHE A C 1
ATOM 680 O O . PHE A 1 86 ? -10.049 -1.637 8.269 1.00 98.50 86 PHE A O 1
ATOM 687 N N . LEU A 1 87 ? -8.855 -0.108 9.418 1.00 98.56 87 LEU A N 1
ATOM 688 C CA . LEU A 1 87 ? -7.554 -0.752 9.347 1.00 98.56 87 LEU A CA 1
ATOM 689 C C . LEU A 1 87 ? -6.915 -0.683 10.734 1.00 98.56 87 LEU A C 1
ATOM 691 O O . LEU A 1 87 ? -6.780 0.406 11.290 1.00 98.56 87 LEU A O 1
ATOM 695 N N . ALA A 1 88 ? -6.527 -1.821 11.298 1.00 98.44 88 ALA A N 1
ATOM 696 C CA . ALA A 1 88 ? -5.772 -1.895 12.546 1.00 98.44 88 ALA A CA 1
ATOM 697 C C . ALA A 1 88 ? -4.318 -2.279 12.257 1.00 98.44 88 ALA A C 1
ATOM 699 O O . ALA A 1 88 ? -4.063 -3.264 11.569 1.00 98.44 88 ALA A O 1
ATOM 700 N N . ALA A 1 89 ? -3.372 -1.510 12.794 1.00 98.38 89 ALA A N 1
ATOM 701 C CA . ALA A 1 89 ? -1.940 -1.768 12.688 1.00 98.38 89 ALA A CA 1
ATOM 702 C C . ALA A 1 89 ? -1.417 -2.325 14.016 1.00 98.38 89 ALA A C 1
ATOM 704 O O . ALA A 1 89 ? -1.623 -1.725 15.069 1.00 98.38 89 ALA A O 1
ATOM 705 N N . ALA A 1 90 ? -0.763 -3.483 13.999 1.00 98.44 90 ALA A N 1
ATOM 706 C CA . ALA A 1 90 ? -0.169 -4.091 15.187 1.00 98.44 90 ALA A CA 1
ATOM 707 C C . ALA A 1 90 ? 1.200 -3.458 15.446 1.00 98.44 90 ALA A C 1
ATOM 709 O O . ALA A 1 90 ? 2.205 -3.865 14.858 1.00 98.44 90 ALA A O 1
ATOM 710 N N . ASN A 1 91 ? 1.223 -2.428 16.293 1.00 98.25 91 ASN A N 1
ATOM 711 C CA . ASN A 1 91 ? 2.434 -1.663 16.562 1.00 98.25 91 ASN A CA 1
ATOM 712 C C . ASN A 1 91 ? 3.223 -2.215 17.752 1.00 98.25 91 ASN A C 1
ATOM 714 O O . ASN A 1 91 ? 2.655 -2.664 18.757 1.00 98.25 91 ASN A O 1
ATOM 718 N N . ARG A 1 92 ? 4.553 -2.162 17.625 1.00 97.88 92 ARG A N 1
ATOM 719 C CA . ARG A 1 92 ? 5.49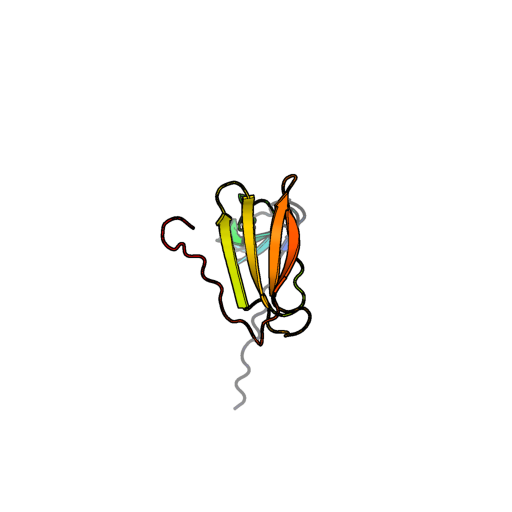4 -2.635 18.642 1.00 97.88 92 ARG A CA 1
ATOM 720 C C . ARG A 1 92 ? 5.389 -1.836 19.940 1.00 97.88 92 ARG A C 1
ATOM 722 O O . ARG A 1 92 ? 5.299 -2.419 21.023 1.00 97.88 92 ARG A O 1
ATOM 729 N N . ASP A 1 93 ? 5.419 -0.515 19.837 1.00 96.94 93 ASP A N 1
ATOM 730 C CA . ASP A 1 93 ? 5.493 0.356 21.001 1.00 96.94 93 ASP A CA 1
ATOM 731 C C . ASP A 1 93 ? 4.181 0.390 21.778 1.00 96.94 93 ASP A C 1
ATOM 733 O O . ASP A 1 93 ? 3.087 0.317 21.225 1.00 96.94 93 ASP A O 1
ATOM 737 N N . SER A 1 94 ? 4.297 0.551 23.095 1.00 95.00 94 SER A N 1
ATOM 738 C CA . SER A 1 94 ? 3.140 0.584 23.993 1.00 95.00 94 SER A CA 1
ATOM 739 C C . SER A 1 94 ? 2.518 1.961 24.184 1.00 95.00 94 SER A C 1
ATOM 741 O O . SER A 1 94 ? 1.446 2.088 24.776 1.00 95.00 94 SER A O 1
ATOM 743 N N . ARG A 1 95 ? 3.184 3.013 23.699 1.00 95.12 95 ARG A N 1
ATOM 744 C CA . ARG A 1 95 ? 2.706 4.394 23.772 1.00 95.12 95 ARG A CA 1
ATOM 745 C C . ARG A 1 95 ? 2.995 5.088 22.440 1.00 95.12 95 ARG A C 1
ATOM 747 O O . ARG A 1 95 ? 4.165 5.270 22.126 1.00 95.12 95 ARG A O 1
ATOM 754 N N . PRO A 1 96 ? 1.964 5.468 21.668 1.00 94.56 96 PRO A N 1
ATOM 755 C CA . PRO A 1 96 ? 0.538 5.404 22.003 1.00 94.56 96 PRO A CA 1
ATOM 756 C C . PRO A 1 96 ? -0.087 3.997 21.907 1.00 94.56 96 PRO A C 1
ATOM 758 O O . PRO A 1 96 ? -1.244 3.839 22.288 1.00 94.56 96 PRO A O 1
ATOM 761 N N . GLY A 1 97 ? 0.657 2.993 21.437 1.00 97.06 97 GLY A N 1
ATOM 762 C CA . GLY A 1 97 ? 0.128 1.667 21.133 1.00 97.06 97 GLY A CA 1
ATOM 763 C C . GLY A 1 97 ? -0.122 1.488 19.637 1.00 97.06 97 GLY A C 1
ATOM 764 O O . GLY A 1 97 ? 0.483 2.168 18.803 1.00 97.06 97 GLY A O 1
ATOM 765 N N . SER A 1 98 ? -1.039 0.578 19.328 1.00 98.25 98 SER A N 1
ATOM 766 C CA . SER A 1 98 ? -1.489 0.232 17.980 1.00 98.25 98 SER A CA 1
ATOM 767 C C . SER A 1 98 ? -2.455 1.261 17.404 1.00 98.25 98 SER A C 1
ATOM 769 O O . SER A 1 98 ? -3.405 1.668 18.074 1.00 98.25 98 SER A O 1
ATOM 771 N N . GLY A 1 99 ? -2.247 1.663 16.153 1.00 98.00 99 GLY A N 1
ATOM 772 C CA . GLY A 1 99 ? -3.146 2.574 15.445 1.00 98.00 99 GLY A CA 1
ATOM 773 C C . GLY A 1 99 ? -4.383 1.865 14.889 1.00 98.00 99 GLY A C 1
ATOM 774 O O . GLY A 1 99 ? -4.270 0.833 14.227 1.00 98.00 99 GLY A O 1
ATOM 775 N N . LEU A 1 100 ? -5.563 2.445 15.112 1.00 98.12 100 LEU A N 1
ATOM 776 C CA . LEU A 1 100 ? -6.800 2.099 14.415 1.00 98.12 100 LEU A CA 1
ATOM 777 C C . LEU A 1 100 ? -7.179 3.261 13.497 1.00 98.12 100 LEU A C 1
ATOM 779 O O . LEU A 1 100 ? -7.370 4.387 13.956 1.00 98.12 100 LEU A O 1
ATOM 783 N N . TYR A 1 101 ? -7.314 2.982 12.210 1.00 98.56 101 TYR A N 1
ATOM 784 C CA . TYR A 1 101 ? -7.604 3.952 11.166 1.00 98.56 101 TYR A CA 1
ATOM 785 C C . TYR A 1 101 ? -9.002 3.699 10.601 1.00 98.56 101 TYR A C 1
ATOM 787 O O . TYR A 1 101 ? -9.404 2.547 10.438 1.00 98.56 101 TYR A O 1
ATOM 795 N N . LYS A 1 102 ? -9.740 4.766 10.289 1.00 98.38 102 LYS A N 1
ATOM 796 C CA . LYS A 1 102 ? -11.068 4.716 9.663 1.00 98.38 102 LYS A CA 1
ATOM 797 C C . LYS A 1 102 ? -10.974 5.257 8.242 1.00 98.38 102 LYS A C 1
ATOM 799 O O . LYS A 1 102 ? -10.360 6.299 8.016 1.00 98.38 102 LYS A O 1
ATOM 804 N N . TRP A 1 103 ? -11.587 4.561 7.293 1.00 98.44 103 TRP A N 1
ATOM 805 C CA . TRP A 1 103 ? -11.729 5.054 5.931 1.00 98.44 103 TRP A CA 1
ATOM 806 C C . TRP A 1 103 ? -12.712 6.220 5.898 1.00 98.44 103 TRP A C 1
ATOM 808 O O . TRP A 1 103 ? -13.870 6.087 6.301 1.00 98.44 103 TRP A O 1
ATOM 818 N N . SER A 1 104 ? -12.256 7.367 5.415 1.00 97.25 104 SER A N 1
ATOM 819 C CA . SER A 1 104 ? -13.057 8.577 5.289 1.00 97.25 104 SER A CA 1
ATOM 820 C C . SER A 1 104 ? -12.542 9.407 4.123 1.00 97.25 104 SER A C 1
ATOM 822 O O . SER A 1 104 ? -11.338 9.571 3.961 1.00 97.25 104 SER A O 1
ATOM 824 N N . ASN A 1 105 ? -13.450 9.937 3.302 1.00 95.62 105 ASN A N 1
ATOM 825 C CA . ASN A 1 105 ? -13.114 10.820 2.179 1.00 95.62 105 ASN A CA 1
ATOM 826 C C . ASN A 1 105 ? -12.050 10.256 1.212 1.00 95.62 105 ASN A C 1
ATOM 828 O O . ASN A 1 105 ? -11.262 11.011 0.652 1.00 95.62 105 ASN A O 1
ATOM 832 N N . GLY A 1 106 ? -12.043 8.936 0.999 1.00 97.06 106 GLY A N 1
ATOM 833 C CA . GLY A 1 106 ? -11.145 8.285 0.041 1.00 97.06 106 GLY A CA 1
ATOM 834 C C . GLY A 1 106 ? -9.764 7.906 0.584 1.00 97.06 106 GLY A C 1
ATOM 835 O O . GLY A 1 106 ? -8.909 7.519 -0.208 1.00 97.06 106 GLY A O 1
ATOM 836 N N . SER A 1 107 ? -9.531 7.991 1.895 1.00 97.88 107 SER A N 1
ATOM 837 C CA . SER A 1 107 ? -8.282 7.546 2.524 1.00 97.88 107 SER A CA 1
ATOM 838 C C . SER A 1 107 ? -8.509 6.982 3.927 1.00 97.88 107 SER A C 1
ATOM 840 O O . SER A 1 107 ? -9.546 7.216 4.553 1.00 97.88 107 SER A O 1
ATOM 842 N N . PHE A 1 108 ? -7.541 6.227 4.449 1.00 98.44 108 PHE A N 1
ATOM 843 C CA . PHE A 1 108 ? -7.536 5.870 5.870 1.00 98.44 108 PHE A CA 1
ATOM 844 C C . PHE A 1 108 ? -6.941 7.006 6.701 1.00 98.44 108 PHE A C 1
ATOM 846 O O . PHE A 1 108 ? -5.810 7.431 6.475 1.00 98.44 108 PHE A O 1
ATOM 853 N N . VAL A 1 109 ? -7.683 7.441 7.715 1.00 97.69 109 VAL A N 1
ATOM 854 C CA . VAL A 1 109 ? -7.264 8.470 8.672 1.00 97.69 109 VAL A CA 1
ATOM 855 C C . VAL A 1 109 ? -7.199 7.848 10.063 1.00 97.69 109 VAL A C 1
ATOM 857 O O . VAL A 1 109 ? -8.062 7.044 10.416 1.00 97.69 109 VAL A O 1
ATOM 860 N N . LEU A 1 110 ? -6.185 8.201 10.863 1.00 97.62 110 LEU A N 1
ATOM 861 C CA . LEU A 1 110 ? -6.068 7.718 12.242 1.00 97.62 110 LEU A CA 1
ATOM 862 C C . LEU A 1 110 ? -7.338 8.085 13.025 1.00 97.62 110 LEU A C 1
ATOM 864 O O . LEU A 1 110 ? -7.680 9.259 13.146 1.00 97.62 110 LEU A O 1
ATOM 868 N N . TYR A 1 111 ? -8.028 7.074 13.545 1.00 97.75 111 TYR A N 1
ATOM 869 C CA . TYR A 1 111 ? -9.270 7.223 14.299 1.00 97.75 111 TYR A CA 1
ATOM 870 C C . TYR A 1 111 ? -9.004 7.213 15.805 1.00 97.75 111 TYR A C 1
ATOM 872 O O . TYR A 1 111 ? -9.458 8.100 16.523 1.00 97.75 111 TYR A O 1
ATOM 880 N N . GLN A 1 112 ? -8.226 6.239 16.282 1.00 97.62 112 GLN A N 1
ATOM 881 C CA . GLN A 1 112 ? -7.779 6.171 17.673 1.00 97.62 112 GLN A CA 1
ATOM 882 C C . GLN A 1 112 ? -6.502 5.338 17.806 1.00 97.62 112 GLN A C 1
ATOM 884 O O . GLN A 1 112 ? -6.134 4.598 16.897 1.00 97.62 112 GLN A O 1
ATOM 889 N N . ASN A 1 113 ? -5.865 5.415 18.972 1.00 97.69 113 ASN A N 1
ATOM 890 C CA . ASN A 1 113 ? -4.824 4.473 19.367 1.00 97.69 113 ASN A CA 1
ATOM 891 C C . ASN A 1 113 ? -5.380 3.494 20.400 1.00 97.69 113 ASN A C 1
ATOM 893 O O . ASN A 1 113 ? -6.148 3.878 21.283 1.00 97.69 113 ASN A O 1
ATOM 897 N N . ILE A 1 114 ? -4.961 2.241 20.302 1.00 96.69 114 ILE A N 1
ATOM 898 C CA . ILE A 1 114 ? -5.279 1.179 21.245 1.00 96.69 114 ILE A CA 1
ATOM 899 C C . ILE A 1 114 ? -3.997 0.850 22.000 1.00 96.69 114 ILE A C 1
ATOM 901 O O . ILE A 1 114 ? -3.004 0.442 21.401 1.00 96.69 114 ILE A O 1
ATOM 905 N N . SER A 1 115 ? -4.023 1.015 23.322 1.00 96.88 115 SER A N 1
ATOM 906 C CA . SER A 1 115 ? -2.894 0.653 24.179 1.00 96.88 115 SER A CA 1
ATOM 907 C C . SER A 1 115 ? -2.627 -0.849 24.073 1.00 96.88 115 SER A C 1
ATOM 909 O O . SER A 1 115 ? -3.445 -1.672 24.486 1.00 96.88 115 SER A O 1
ATOM 911 N N . THR A 1 116 ? -1.478 -1.198 23.508 1.00 96.38 116 THR A N 1
ATOM 912 C CA . THR A 1 116 ? -0.993 -2.571 23.334 1.00 96.38 116 THR A CA 1
ATOM 913 C C . THR A 1 116 ? 0.429 -2.682 23.875 1.00 96.38 116 THR A C 1
ATOM 915 O O . THR A 1 116 ? 1.046 -1.675 24.194 1.00 96.38 116 THR A O 1
ATOM 918 N N . GLN A 1 117 ? 0.980 -3.887 24.003 1.00 95.75 117 GLN A N 1
ATOM 919 C CA . GLN A 1 117 ? 2.402 -4.083 24.308 1.00 95.75 117 GLN A CA 1
ATOM 920 C C . GLN A 1 117 ? 2.959 -5.090 23.312 1.00 95.75 117 GLN A C 1
ATOM 922 O O . GLN A 1 117 ? 2.567 -6.252 23.355 1.00 95.75 117 GLN A O 1
ATOM 927 N N . GLU A 1 118 ? 3.816 -4.634 22.398 1.00 96.25 118 GLU A N 1
ATOM 928 C CA . GLU A 1 118 ? 4.403 -5.466 21.343 1.00 96.25 118 GLU A CA 1
ATOM 929 C C . GLU A 1 118 ? 3.368 -6.296 20.561 1.00 96.25 118 GLU A C 1
ATOM 931 O O . GLU A 1 118 ? 3.532 -7.508 20.389 1.00 96.25 118 GLU A O 1
ATOM 936 N N . ALA A 1 119 ? 2.286 -5.653 20.098 1.00 97.31 119 ALA A N 1
ATOM 937 C CA . ALA A 1 119 ? 1.223 -6.336 19.362 1.00 97.31 119 ALA A CA 1
ATOM 938 C C . ALA A 1 119 ? 1.792 -7.033 18.122 1.00 97.31 119 ALA A C 1
ATOM 940 O O . ALA A 1 119 ? 2.543 -6.433 17.361 1.00 97.31 119 ALA A O 1
ATOM 941 N N . ARG A 1 120 ? 1.434 -8.304 17.912 1.00 97.38 120 ARG A N 1
ATOM 942 C CA . ARG A 1 120 ? 1.956 -9.107 16.792 1.00 97.38 120 ARG A CA 1
ATOM 943 C C . ARG A 1 120 ? 0.959 -9.324 15.665 1.00 97.38 120 ARG A C 1
ATOM 945 O O . ARG A 1 120 ? 1.396 -9.600 14.558 1.00 97.38 120 ARG A O 1
ATOM 952 N N . ALA A 1 121 ? -0.334 -9.254 15.962 1.00 98.12 121 ALA A N 1
ATOM 953 C CA . ALA A 1 121 ? -1.397 -9.506 15.002 1.00 98.12 121 ALA A CA 1
ATOM 954 C C . ALA A 1 121 ? -2.709 -8.857 15.446 1.00 98.12 121 ALA A C 1
ATOM 956 O O . ALA A 1 121 ? -2.947 -8.707 16.651 1.00 98.12 121 ALA A O 1
ATOM 957 N N . TRP A 1 122 ? -3.566 -8.557 14.475 1.00 98.00 122 TRP A N 1
ATOM 958 C CA . TRP A 1 122 ? -4.979 -8.254 14.686 1.00 98.00 122 TRP A CA 1
ATOM 959 C C . TRP A 1 122 ? -5.851 -9.362 14.086 1.00 98.00 122 TRP A C 1
ATOM 961 O O . TRP A 1 122 ? -5.494 -10.008 13.099 1.00 98.00 122 TRP A O 1
ATOM 971 N N . LYS A 1 123 ? -6.988 -9.629 14.739 1.00 97.75 123 LYS A N 1
ATOM 972 C CA . LYS A 1 123 ? -8.043 -10.457 14.157 1.00 97.75 123 LYS A CA 1
ATOM 973 C C . LYS A 1 123 ? -9.416 -9.875 14.449 1.00 97.75 123 LYS A C 1
ATOM 975 O O . LYS A 1 123 ? -9.862 -9.877 15.595 1.00 97.75 123 LYS A O 1
ATOM 980 N N . HIS A 1 124 ? -10.109 -9.458 13.401 1.00 96.62 124 HIS A N 1
ATOM 981 C CA . HIS A 1 124 ? -11.502 -9.077 13.446 1.00 96.62 124 HIS A CA 1
ATOM 982 C C . HIS A 1 124 ? -12.370 -10.333 13.398 1.00 96.62 124 HIS A C 1
ATOM 984 O O . HIS A 1 124 ? -12.196 -11.220 12.555 1.00 96.62 124 HIS A O 1
ATOM 990 N N . PHE A 1 125 ? -13.329 -10.388 14.311 1.00 95.88 125 PHE A N 1
ATOM 991 C CA . PHE A 1 125 ? -14.361 -11.407 14.388 1.00 95.88 125 PHE A CA 1
ATOM 992 C C . PHE A 1 125 ? -15.641 -10.760 14.910 1.00 95.88 125 PHE A C 1
ATOM 994 O O . PHE A 1 125 ? -15.597 -9.686 15.505 1.00 95.88 125 PHE A O 1
ATOM 1001 N N . THR A 1 126 ? -16.765 -11.435 14.702 1.00 94.88 126 THR A N 1
ATOM 1002 C CA . THR A 1 126 ? -18.062 -11.020 15.232 1.00 94.88 126 THR A CA 1
ATOM 1003 C C . THR A 1 126 ? -18.620 -12.097 16.153 1.00 94.88 126 THR A C 1
ATOM 1005 O O . THR A 1 126 ? -18.369 -13.291 15.963 1.00 94.88 126 THR A O 1
ATOM 1008 N N . ILE A 1 127 ? -19.379 -11.682 17.162 1.00 93.69 127 ILE A N 1
ATOM 1009 C CA . ILE A 1 127 ? -20.137 -12.568 18.052 1.00 93.69 127 ILE A CA 1
ATOM 1010 C C . ILE A 1 127 ? -21.598 -12.145 17.964 1.00 93.69 127 ILE A C 1
ATOM 1012 O O . ILE A 1 127 ? -21.928 -10.984 18.179 1.00 93.69 127 ILE A O 1
ATOM 1016 N N . ASP A 1 128 ? -22.485 -13.079 17.619 1.00 93.12 128 ASP A N 1
ATOM 1017 C CA . ASP A 1 128 ? -23.923 -12.820 17.450 1.00 93.12 128 ASP A CA 1
ATOM 1018 C C . ASP A 1 128 ? -24.235 -11.652 16.492 1.00 93.12 128 ASP A C 1
ATOM 1020 O O . ASP A 1 128 ? -25.180 -10.887 16.686 1.00 93.12 128 ASP A O 1
ATOM 1024 N N . GLY A 1 129 ? -23.415 -11.503 15.445 1.00 79.69 129 GLY A N 1
ATOM 1025 C CA . GLY A 1 129 ? -23.551 -10.432 14.454 1.00 79.69 129 GLY A CA 1
ATOM 1026 C C . GLY A 1 129 ? -23.136 -9.044 14.954 1.00 79.69 129 GLY A C 1
ATOM 1027 O O . GLY A 1 129 ? -23.472 -8.056 14.300 1.00 79.69 129 GLY A O 1
ATOM 1028 N N . LYS A 1 130 ? -22.433 -8.973 16.090 1.00 68.56 130 LYS A N 1
ATOM 1029 C CA . LYS A 1 130 ? -21.842 -7.759 16.661 1.00 68.56 130 LYS A CA 1
ATOM 1030 C C . LYS A 1 130 ? -20.325 -7.812 16.635 1.00 68.56 130 LYS A C 1
ATOM 1032 O O . LYS A 1 130 ? -19.778 -8.932 16.755 1.00 68.56 130 LYS A O 1
#

Radius of gyration: 26.93 Å; chains: 1; bounding box: 76×32×60 Å